Protein AF-A0A661S498-F1 (afdb_monomer_lite)

Sequence (88 aa):
GVIAIGPFGCMPNRISEAILNEAMNREAKLATDPENEQLRTTLANIEDLPFLAIESDGSPFPQLINAKLETFCLRAERLHQEMLAVRS

Secondary structure (DSSP, 8-state):
-EEEEEETT-HHHHHHHHHHHHH-BHHHHHHTSTT-HHHHHHTTT-SB--EEEEEE-SSPPPHHHHHHHHHHHHHHHHHHHHHHHTT-

Structure (mmCIF, N/CA/C/O backbone):
data_AF-A0A661S498-F1
#
_entry.id   AF-A0A661S498-F1
#
loop_
_atom_site.group_PDB
_atom_site.id
_atom_site.type_symbol
_atom_site.label_atom_id
_atom_site.label_alt_id
_atom_site.label_comp_id
_atom_site.label_asym_id
_atom_site.label_entity_id
_atom_site.label_seq_id
_atom_site.pdbx_PDB_ins_code
_atom_site.Cartn_x
_atom_site.Cartn_y
_atom_site.Cartn_z
_atom_site.occupancy
_atom_site.B_iso_or_equiv
_atom_site.auth_seq_id
_atom_site.auth_comp_id
_atom_site.auth_asym_id
_atom_site.auth_atom_id
_atom_site.pdbx_PDB_model_num
ATOM 1 N N . GLY A 1 1 ? -0.362 4.080 5.894 1.00 92.31 1 GLY A N 1
ATOM 2 C CA . GLY A 1 1 ? -0.130 3.301 4.662 1.00 92.31 1 GLY A CA 1
ATOM 3 C C . GLY A 1 1 ? 1.342 2.978 4.523 1.00 92.31 1 GLY A C 1
ATOM 4 O O . GLY A 1 1 ? 2.131 3.514 5.292 1.00 92.31 1 GLY A O 1
ATOM 5 N N . VAL A 1 2 ? 1.700 2.128 3.563 1.00 96.25 2 VAL A N 1
ATOM 6 C CA . VAL A 1 2 ? 3.088 1.729 3.269 1.00 96.25 2 VAL A CA 1
ATOM 7 C C . VAL A 1 2 ? 3.411 2.043 1.809 1.00 96.25 2 VAL A C 1
ATOM 9 O O . VAL A 1 2 ? 2.643 1.673 0.925 1.00 96.25 2 VAL A O 1
ATOM 12 N N . ILE A 1 3 ? 4.547 2.697 1.556 1.00 96.06 3 ILE A N 1
ATOM 13 C CA . ILE A 1 3 ? 5.098 2.855 0.205 1.00 96.06 3 ILE A CA 1
ATOM 14 C C . ILE A 1 3 ? 6.416 2.086 0.142 1.00 96.06 3 ILE A C 1
ATOM 16 O O . ILE A 1 3 ? 7.332 2.369 0.913 1.00 96.06 3 ILE A O 1
ATOM 20 N N . ALA A 1 4 ? 6.506 1.121 -0.768 1.00 94.56 4 ALA A N 1
ATOM 21 C CA . ALA A 1 4 ? 7.746 0.429 -1.094 1.00 94.56 4 ALA A CA 1
ATOM 22 C C 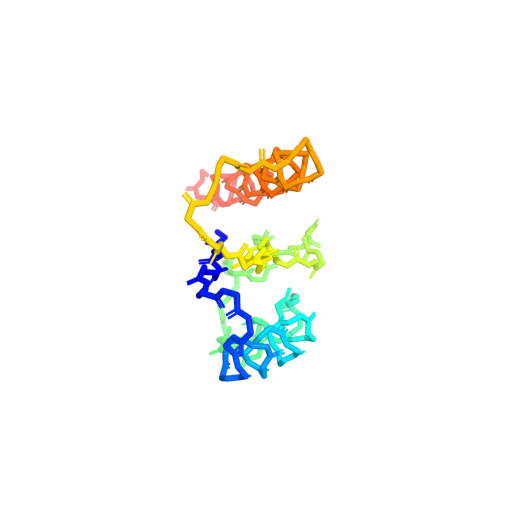. ALA A 1 4 ? 8.372 1.085 -2.330 1.00 94.56 4 ALA A C 1
ATOM 24 O O . ALA A 1 4 ? 7.734 1.161 -3.378 1.00 94.56 4 ALA A O 1
ATOM 25 N N . ILE A 1 5 ? 9.610 1.568 -2.210 1.00 92.94 5 ILE A N 1
ATOM 26 C CA . ILE A 1 5 ? 10.347 2.191 -3.315 1.00 92.94 5 ILE A CA 1
ATOM 27 C C . ILE A 1 5 ? 11.623 1.389 -3.544 1.00 92.94 5 ILE A C 1
ATOM 29 O O . ILE A 1 5 ? 12.461 1.288 -2.648 1.00 92.94 5 ILE A O 1
ATOM 33 N N . GLY A 1 6 ? 11.769 0.827 -4.741 1.00 92.44 6 GLY A N 1
ATOM 34 C CA . GLY A 1 6 ? 12.942 0.051 -5.138 1.00 92.44 6 GLY A CA 1
ATOM 35 C C . GLY A 1 6 ? 13.560 0.570 -6.434 1.00 92.44 6 GLY A C 1
ATOM 36 O O . GLY A 1 6 ? 12.883 1.254 -7.201 1.00 92.44 6 GLY A O 1
ATOM 37 N N . PRO A 1 7 ? 14.837 0.258 -6.714 1.00 92.56 7 PRO A N 1
ATOM 38 C CA . PRO A 1 7 ? 15.414 0.566 -8.011 1.00 92.56 7 PRO A CA 1
ATOM 39 C C . PRO A 1 7 ? 14.742 -0.271 -9.107 1.00 92.56 7 PRO A C 1
ATOM 41 O O . PRO A 1 7 ? 14.267 -1.384 -8.849 1.00 92.56 7 PRO A O 1
ATOM 44 N N . PHE A 1 8 ? 14.722 0.245 -10.334 1.00 89.00 8 PHE A N 1
ATOM 45 C CA . PHE A 1 8 ? 14.216 -0.491 -11.491 1.00 89.00 8 PHE A CA 1
ATOM 46 C C . PHE A 1 8 ? 14.895 -1.862 -11.630 1.00 89.00 8 PHE A C 1
ATOM 48 O O . PHE A 1 8 ? 16.115 -1.989 -11.506 1.00 89.00 8 PHE A O 1
ATOM 55 N N . GLY A 1 9 ? 14.098 -2.905 -11.877 1.00 87.00 9 GLY A N 1
ATOM 56 C CA . GLY A 1 9 ? 14.602 -4.273 -12.041 1.00 87.00 9 GLY A CA 1
ATOM 57 C C . GLY A 1 9 ? 15.022 -4.978 -10.741 1.00 87.00 9 GLY A C 1
ATOM 58 O O . GLY A 1 9 ? 15.607 -6.061 -10.796 1.00 87.00 9 GLY A O 1
ATOM 59 N N . CYS A 1 10 ? 14.717 -4.416 -9.567 1.00 91.81 10 CYS A N 1
ATOM 60 C CA . CYS A 1 10 ? 14.994 -5.055 -8.282 1.00 91.81 10 CYS A CA 1
ATOM 61 C C . CYS A 1 10 ? 14.045 -6.237 -8.020 1.00 91.81 10 CYS A C 1
ATOM 63 O O . CYS A 1 10 ? 12.949 -6.072 -7.482 1.00 91.81 10 CYS A O 1
ATOM 65 N N . MET A 1 11 ? 14.484 -7.454 -8.356 1.00 93.12 11 MET A N 1
ATOM 66 C CA . MET A 1 11 ? 13.725 -8.691 -8.109 1.00 93.12 11 MET A CA 1
ATOM 67 C C . MET A 1 11 ? 13.252 -8.856 -6.651 1.00 93.12 11 MET A C 1
ATOM 69 O O . MET A 1 11 ? 12.078 -9.173 -6.463 1.00 93.12 11 MET A O 1
ATOM 73 N N . PRO A 1 12 ? 14.074 -8.594 -5.611 1.00 92.12 12 PRO A N 1
ATOM 74 C CA . PRO A 1 12 ? 13.594 -8.620 -4.228 1.00 92.12 12 PRO A CA 1
ATOM 75 C C . PRO A 1 12 ? 12.416 -7.672 -3.966 1.00 92.12 12 PRO A C 1
ATOM 77 O O . PRO A 1 12 ? 11.486 -8.037 -3.253 1.00 92.12 12 PRO A O 1
ATOM 80 N N . ASN A 1 13 ? 12.414 -6.479 -4.570 1.00 91.00 13 ASN A N 1
ATOM 81 C CA . ASN A 1 13 ? 11.313 -5.528 -4.421 1.00 91.00 13 ASN A CA 1
ATOM 82 C C . ASN A 1 13 ? 10.029 -6.042 -5.085 1.00 91.00 13 ASN A C 1
ATOM 84 O O . ASN A 1 13 ? 8.962 -5.940 -4.491 1.00 91.00 13 ASN A O 1
ATOM 88 N N . ARG A 1 14 ? 10.137 -6.661 -6.268 1.00 93.19 14 ARG A N 1
ATOM 89 C CA . ARG A 1 14 ? 8.994 -7.275 -6.969 1.00 93.19 14 ARG A CA 1
ATOM 90 C C . ARG A 1 14 ? 8.378 -8.435 -6.193 1.00 93.19 14 ARG A C 1
ATOM 92 O O . ARG A 1 14 ? 7.162 -8.584 -6.180 1.00 93.19 14 ARG A O 1
ATOM 99 N N . ILE A 1 15 ? 9.205 -9.247 -5.534 1.00 94.38 15 ILE A N 1
ATOM 100 C CA . ILE A 1 15 ? 8.718 -10.329 -4.666 1.00 94.38 15 ILE A CA 1
ATOM 101 C C . ILE A 1 15 ? 7.963 -9.739 -3.470 1.00 94.38 15 ILE A C 1
ATOM 103 O O . ILE A 1 15 ? 6.846 -10.166 -3.185 1.00 94.38 15 ILE A O 1
ATOM 107 N N . SER A 1 16 ? 8.533 -8.729 -2.809 1.00 93.25 16 SER A N 1
ATOM 108 C CA . SER A 1 16 ? 7.856 -8.024 -1.715 1.00 93.25 16 SER A CA 1
ATOM 109 C C . SER A 1 16 ? 6.537 -7.397 -2.166 1.00 93.25 16 SER A C 1
ATOM 111 O O . SER A 1 16 ? 5.544 -7.510 -1.458 1.00 93.25 16 SER A O 1
ATOM 113 N N . GLU A 1 17 ? 6.499 -6.779 -3.349 1.00 95.00 17 GLU A N 1
ATOM 114 C CA . GLU A 1 17 ? 5.275 -6.239 -3.945 1.00 95.00 17 GLU A CA 1
ATOM 115 C C . GLU A 1 17 ? 4.214 -7.324 -4.153 1.00 95.00 17 GLU A C 1
ATOM 117 O O . GLU A 1 17 ? 3.074 -7.126 -3.746 1.00 95.00 17 GLU A O 1
ATOM 122 N N . ALA A 1 18 ? 4.571 -8.471 -4.740 1.00 94.88 18 ALA A N 1
ATOM 123 C CA . ALA A 1 18 ? 3.626 -9.560 -4.985 1.00 94.88 18 ALA A CA 1
ATOM 124 C C . ALA A 1 18 ? 3.004 -10.089 -3.682 1.00 94.88 18 ALA A C 1
ATOM 126 O O . ALA A 1 18 ? 1.790 -10.252 -3.607 1.00 94.88 18 ALA A O 1
ATOM 127 N N . ILE A 1 19 ? 3.825 -10.285 -2.645 1.00 95.88 19 ILE A N 1
ATOM 128 C CA . ILE A 1 19 ? 3.362 -10.750 -1.330 1.00 95.88 19 ILE A CA 1
ATOM 129 C C . ILE A 1 19 ? 2.479 -9.689 -0.660 1.00 95.88 19 ILE A C 1
ATOM 131 O O . ILE A 1 19 ? 1.404 -9.994 -0.147 1.00 95.88 19 ILE A O 1
ATOM 135 N N . LEU A 1 20 ? 2.922 -8.430 -0.645 1.00 95.31 20 LEU A N 1
ATOM 136 C CA . LEU A 1 20 ? 2.210 -7.359 0.051 1.00 95.31 20 LEU A CA 1
ATOM 137 C C . LEU A 1 20 ? 0.923 -6.947 -0.668 1.00 95.31 20 LEU A C 1
ATOM 139 O O . LEU A 1 20 ? -0.030 -6.575 0.007 1.00 95.31 20 LEU A O 1
ATOM 143 N N . ASN A 1 21 ? 0.846 -7.053 -1.995 1.00 93.69 21 ASN A N 1
ATOM 144 C CA . ASN A 1 21 ? -0.399 -6.812 -2.728 1.00 93.69 21 ASN A CA 1
ATOM 145 C C . ASN A 1 21 ? -1.511 -7.788 -2.317 1.00 93.69 21 ASN A C 1
ATOM 147 O O . ASN A 1 21 ? -2.673 -7.396 -2.304 1.00 93.69 21 ASN A O 1
ATOM 151 N N . GLU A 1 22 ? -1.168 -9.025 -1.956 1.00 94.88 22 GLU A N 1
ATOM 152 C CA . GLU A 1 22 ? -2.132 -10.002 -1.440 1.00 94.88 22 GLU A CA 1
ATOM 153 C C . GLU A 1 22 ? -2.413 -9.785 0.056 1.00 94.88 22 GLU A C 1
ATOM 155 O O . GLU A 1 22 ? -3.563 -9.819 0.489 1.00 94.88 22 GLU A O 1
ATOM 160 N N . ALA A 1 23 ? -1.376 -9.512 0.854 1.00 95.50 23 ALA A N 1
ATOM 161 C CA . ALA A 1 23 ? -1.477 -9.457 2.313 1.00 95.50 23 ALA A CA 1
ATOM 162 C C . ALA A 1 23 ? -1.959 -8.111 2.890 1.00 95.50 23 ALA A C 1
ATOM 164 O O . ALA A 1 23 ? -2.328 -8.046 4.062 1.00 95.50 23 ALA A O 1
ATOM 165 N N . MET A 1 24 ? -1.946 -7.012 2.129 1.00 96.56 24 MET A N 1
ATOM 166 C CA . MET A 1 24 ? -2.317 -5.675 2.625 1.00 96.56 24 MET A CA 1
ATOM 167 C C . MET A 1 24 ? -3.837 -5.453 2.636 1.00 96.56 24 MET A C 1
ATOM 169 O O . MET A 1 24 ? -4.338 -4.464 2.108 1.00 96.56 24 MET A O 1
ATOM 173 N N . ASN A 1 25 ? -4.569 -6.349 3.298 1.00 97.12 25 ASN A N 1
ATOM 174 C CA . ASN A 1 25 ? -6.023 -6.299 3.444 1.00 97.12 25 ASN A CA 1
ATOM 175 C C . ASN A 1 25 ? -6.464 -6.397 4.918 1.00 97.12 25 ASN A C 1
ATOM 177 O O . ASN A 1 25 ? -5.669 -6.680 5.823 1.00 97.12 25 ASN A O 1
ATOM 181 N N . ARG A 1 26 ? -7.750 -6.135 5.166 1.00 96.75 26 ARG A N 1
ATOM 182 C CA . ARG A 1 26 ? -8.373 -6.142 6.493 1.00 96.75 26 ARG A CA 1
ATOM 183 C C . ARG A 1 26 ? -8.191 -7.470 7.208 1.00 96.75 26 ARG A C 1
ATOM 185 O O . ARG A 1 26 ? -7.818 -7.472 8.375 1.00 96.75 26 ARG A O 1
ATOM 192 N N . GLU A 1 27 ? -8.495 -8.576 6.538 1.00 96.81 27 GLU A N 1
ATOM 193 C CA . GLU A 1 27 ? -8.466 -9.910 7.137 1.00 96.81 27 GLU A CA 1
ATOM 194 C C . GLU A 1 27 ? -7.061 -10.248 7.633 1.00 96.81 27 GLU A C 1
ATOM 196 O O . GLU A 1 27 ? -6.871 -10.533 8.816 1.00 96.81 27 GLU A O 1
ATOM 201 N N . ALA A 1 28 ? -6.068 -10.098 6.758 1.00 96.81 28 ALA A N 1
ATOM 202 C CA . ALA A 1 28 ? -4.670 -10.320 7.088 1.00 96.81 28 ALA A CA 1
ATOM 203 C C . ALA A 1 28 ? -4.201 -9.404 8.226 1.00 96.81 28 ALA A C 1
ATOM 205 O O . ALA A 1 28 ? -3.488 -9.846 9.128 1.00 96.81 28 ALA A O 1
ATOM 206 N N . LYS A 1 29 ? -4.635 -8.136 8.248 1.00 96.31 29 LYS A N 1
ATOM 207 C CA . LYS A 1 29 ? -4.270 -7.217 9.330 1.00 96.31 29 LYS A CA 1
ATOM 208 C C . LYS A 1 29 ? -4.899 -7.599 10.667 1.00 96.31 29 LYS A C 1
ATOM 210 O O . LYS A 1 29 ? -4.205 -7.553 11.682 1.00 96.31 29 LYS A O 1
ATOM 215 N N . LEU A 1 30 ? -6.173 -7.981 10.682 1.00 96.94 30 LEU A N 1
ATOM 216 C CA . LEU A 1 30 ? -6.863 -8.430 11.894 1.00 96.94 30 LEU A CA 1
ATOM 217 C C . LEU A 1 30 ? -6.278 -9.737 12.433 1.00 96.94 30 LEU A C 1
ATOM 219 O O . LEU A 1 30 ? -6.183 -9.899 13.645 1.00 96.94 30 LEU A O 1
ATOM 223 N N . ALA A 1 31 ? -5.801 -10.623 11.558 1.00 96.88 31 ALA A N 1
ATOM 224 C CA . ALA A 1 31 ? -5.120 -11.847 11.969 1.00 96.88 31 ALA A CA 1
ATOM 225 C C . ALA A 1 31 ? -3.814 -11.587 12.750 1.00 96.88 31 ALA A C 1
ATOM 227 O O . ALA A 1 31 ? -3.387 -12.450 13.513 1.00 96.88 31 ALA A O 1
ATOM 228 N N . THR A 1 32 ? -3.189 -10.407 12.603 1.00 96.06 32 THR A N 1
ATOM 229 C CA . THR A 1 32 ? -1.980 -10.046 13.375 1.00 96.06 32 THR A CA 1
ATOM 230 C C . THR A 1 32 ? -2.260 -9.682 14.832 1.00 96.06 32 THR A C 1
ATOM 232 O O . THR A 1 32 ? -1.340 -9.737 15.643 1.00 96.06 32 THR A O 1
ATOM 235 N N . ASP A 1 33 ? -3.496 -9.292 15.156 1.00 96.38 33 ASP A N 1
ATOM 236 C CA . ASP A 1 33 ? -3.901 -8.845 16.492 1.00 96.38 33 ASP A CA 1
ATOM 237 C C . ASP A 1 33 ? -5.421 -9.058 16.689 1.00 96.38 33 ASP A C 1
ATOM 239 O O . ASP A 1 33 ? -6.213 -8.112 16.604 1.00 96.38 33 ASP A O 1
ATOM 243 N N . PRO A 1 34 ? -5.864 -10.320 16.859 1.00 93.81 34 PRO A N 1
ATOM 244 C CA . PRO A 1 34 ? -7.279 -10.690 16.770 1.00 93.81 34 PRO A CA 1
ATOM 245 C C . PRO A 1 34 ? -8.136 -10.165 17.929 1.00 93.81 34 PRO A C 1
ATOM 247 O O . PRO A 1 34 ? -9.345 -9.993 17.763 1.00 93.81 34 PRO A O 1
ATOM 250 N N . GLU A 1 35 ? -7.531 -9.891 19.087 1.00 96.19 35 GLU A N 1
ATOM 251 C CA . GLU A 1 35 ? -8.226 -9.392 20.283 1.00 96.19 35 GLU A CA 1
ATOM 252 C C . GLU A 1 35 ? -8.367 -7.859 20.292 1.00 96.19 35 GLU A C 1
ATOM 254 O O . GLU A 1 35 ? -8.999 -7.283 21.176 1.00 96.19 35 GLU A O 1
ATOM 259 N N . ASN A 1 36 ? -7.822 -7.173 19.286 1.00 95.88 36 ASN A N 1
ATOM 260 C CA . ASN A 1 36 ? -7.834 -5.721 19.215 1.00 95.88 36 ASN A CA 1
ATOM 261 C C . ASN A 1 36 ? -9.159 -5.183 18.653 1.00 95.88 36 ASN A C 1
ATOM 263 O O . ASN A 1 36 ? -9.329 -4.959 17.450 1.00 95.88 36 ASN A O 1
ATOM 267 N N . GLU A 1 37 ? -10.120 -4.947 19.547 1.00 94.88 37 GLU A N 1
ATOM 268 C CA . GLU A 1 37 ? -11.438 -4.395 19.204 1.00 94.88 37 GLU A CA 1
ATOM 269 C C . GLU A 1 37 ? -11.361 -3.009 18.548 1.00 94.88 37 GLU A C 1
ATOM 271 O O . GLU A 1 37 ? -12.129 -2.708 17.627 1.00 94.88 37 GLU A O 1
ATOM 276 N N . GLN A 1 38 ? -10.392 -2.185 18.960 1.00 94.88 38 GLN A N 1
ATOM 277 C CA . GLN A 1 38 ? -10.147 -0.872 18.364 1.00 94.88 38 GLN A CA 1
ATOM 278 C C . GLN A 1 38 ? -9.763 -1.007 16.886 1.00 94.88 38 GLN A C 1
ATOM 280 O O . GLN A 1 38 ? -10.282 -0.283 16.032 1.00 94.88 38 GLN A O 1
ATOM 285 N N . LEU A 1 39 ? -8.875 -1.953 16.569 1.00 95.81 39 LEU A N 1
ATOM 286 C CA . LEU A 1 39 ? -8.451 -2.249 15.204 1.00 95.81 39 LEU A CA 1
ATOM 287 C C . LEU A 1 39 ? -9.615 -2.793 14.367 1.00 95.81 39 LEU A C 1
ATOM 289 O O . LEU A 1 39 ? -9.805 -2.348 13.236 1.00 95.81 39 LEU A O 1
ATOM 293 N N . ARG A 1 40 ? -10.430 -3.697 14.929 1.00 96.38 40 ARG A N 1
ATOM 294 C CA . ARG A 1 40 ? -11.643 -4.217 14.268 1.00 96.38 40 ARG A CA 1
ATOM 295 C C . ARG A 1 40 ? -12.619 -3.101 13.910 1.00 96.38 40 ARG A C 1
ATOM 297 O O . ARG A 1 40 ? -13.116 -3.079 12.788 1.00 96.38 40 ARG A O 1
ATOM 304 N N . THR A 1 41 ? -12.846 -2.166 14.829 1.00 96.19 41 THR A N 1
ATOM 305 C CA . THR A 1 41 ? -13.729 -1.014 14.600 1.00 96.19 41 THR A CA 1
ATOM 306 C C . THR A 1 41 ? -13.140 -0.061 13.561 1.00 96.19 41 THR A C 1
ATOM 308 O O . THR A 1 41 ? -13.825 0.311 12.615 1.00 96.19 41 THR A O 1
ATOM 311 N N . THR A 1 42 ? -11.848 0.261 13.672 1.00 96.62 42 THR A N 1
ATOM 312 C CA . THR A 1 42 ? -11.142 1.155 12.732 1.00 96.62 42 THR A CA 1
ATOM 313 C C . THR A 1 42 ? -11.188 0.636 11.294 1.00 96.62 42 THR A C 1
ATOM 315 O O . THR A 1 42 ? -11.288 1.410 10.348 1.00 96.62 42 THR A O 1
ATOM 318 N N . LEU A 1 43 ? -11.100 -0.683 11.110 1.00 96.75 43 LEU A N 1
ATOM 319 C CA . LEU A 1 43 ? -11.083 -1.303 9.787 1.00 96.75 43 LEU A CA 1
ATOM 320 C C . LEU A 1 43 ? -12.468 -1.754 9.302 1.00 96.75 43 LEU A C 1
ATOM 322 O O . LEU A 1 43 ? -12.559 -2.410 8.265 1.00 96.75 43 LEU A O 1
ATOM 326 N N . ALA A 1 44 ? 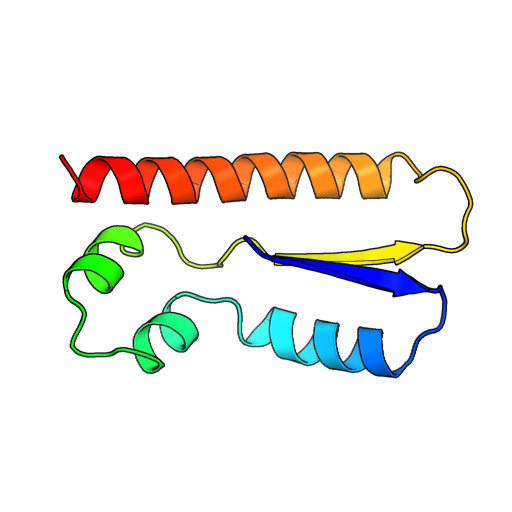-13.557 -1.421 10.003 1.00 95.50 44 ALA A N 1
ATOM 327 C CA . ALA A 1 44 ? -14.900 -1.877 9.641 1.00 95.50 44 ALA A CA 1
ATOM 328 C C . ALA A 1 44 ? -15.277 -1.508 8.193 1.00 95.50 44 ALA A C 1
ATOM 330 O O . ALA A 1 44 ? -15.827 -2.342 7.471 1.00 95.50 44 ALA A O 1
ATOM 331 N N . ASN A 1 45 ? -14.893 -0.301 7.760 1.00 94.12 45 ASN A N 1
ATOM 332 C CA . ASN A 1 45 ? -15.179 0.258 6.434 1.00 94.12 45 ASN A CA 1
ATOM 333 C C . ASN A 1 45 ? -13.954 0.301 5.499 1.00 94.12 45 ASN A C 1
ATOM 335 O O . ASN A 1 45 ? -13.978 1.006 4.484 1.00 94.12 45 ASN A O 1
ATOM 339 N N . ILE A 1 46 ? -12.877 -0.408 5.851 1.00 96.06 46 ILE A N 1
ATOM 340 C CA . ILE A 1 46 ? -11.627 -0.466 5.087 1.00 96.06 46 ILE A CA 1
ATOM 341 C C . ILE A 1 46 ? -11.357 -1.924 4.727 1.00 96.06 46 ILE A C 1
ATOM 343 O O . ILE A 1 46 ? -11.097 -2.739 5.606 1.00 96.06 46 ILE A O 1
ATOM 347 N N . GLU A 1 47 ? -11.409 -2.244 3.436 1.00 95.25 47 GLU A N 1
ATOM 348 C CA . GLU A 1 47 ? -11.107 -3.585 2.926 1.00 95.25 47 GLU A CA 1
ATOM 349 C C . GLU A 1 47 ? -9.612 -3.736 2.629 1.00 95.25 47 GLU A C 1
ATOM 351 O O . GLU A 1 47 ? -8.939 -4.546 3.260 1.00 95.25 47 GLU A O 1
ATOM 356 N N . ASP A 1 48 ? -9.068 -2.882 1.761 1.00 96.12 48 ASP A N 1
ATOM 357 C CA . ASP A 1 48 ? -7.647 -2.888 1.416 1.00 96.12 48 ASP A CA 1
ATOM 358 C C . ASP A 1 48 ? -6.883 -1.780 2.138 1.00 96.12 48 ASP A C 1
ATOM 360 O O . ASP A 1 48 ? -7.194 -0.585 2.013 1.00 96.12 48 ASP A O 1
ATOM 364 N N . LEU A 1 49 ? -5.798 -2.155 2.811 1.00 97.62 49 LEU A N 1
ATOM 365 C CA . LEU A 1 49 ? -4.899 -1.198 3.434 1.00 97.62 49 LEU A CA 1
ATOM 366 C C . LEU A 1 49 ? -4.127 -0.402 2.367 1.00 97.62 49 LEU A C 1
ATOM 368 O O . LEU A 1 49 ? -3.759 -0.945 1.324 1.00 97.62 49 LEU A O 1
ATOM 372 N N . PRO A 1 50 ? -3.834 0.890 2.607 1.00 97.56 50 PRO A N 1
ATOM 373 C CA . PRO A 1 50 ? -3.071 1.694 1.662 1.00 97.56 50 PRO A CA 1
ATOM 374 C C . PRO A 1 50 ? -1.648 1.142 1.515 1.00 97.56 50 PRO A C 1
ATOM 376 O O . PRO A 1 50 ? -0.823 1.273 2.428 1.00 97.56 50 PRO A O 1
ATOM 379 N N . PHE A 1 51 ? -1.375 0.558 0.351 1.00 97.56 51 PHE A N 1
ATOM 380 C CA . PHE A 1 51 ? -0.076 0.062 -0.083 1.00 97.56 51 PHE A CA 1
ATOM 381 C C . PHE A 1 51 ? 0.210 0.540 -1.508 1.00 97.56 51 PHE A C 1
ATOM 383 O O . PHE A 1 51 ? -0.696 0.596 -2.340 1.00 97.56 51 PHE A O 1
ATOM 390 N N . LEU A 1 52 ? 1.459 0.914 -1.773 1.00 96.81 52 LEU A N 1
ATOM 391 C CA . LEU A 1 52 ? 1.928 1.294 -3.100 1.00 96.81 52 LEU A CA 1
ATOM 392 C C . LEU A 1 52 ? 3.381 0.851 -3.280 1.00 96.81 52 LEU A C 1
ATOM 394 O O . LEU A 1 52 ? 4.249 1.245 -2.505 1.00 96.81 52 LEU A O 1
ATOM 398 N N . ALA A 1 53 ? 3.650 0.072 -4.323 1.00 95.31 53 ALA A N 1
ATOM 399 C CA . ALA A 1 53 ? 5.000 -0.246 -4.767 1.00 95.31 53 ALA A CA 1
ATOM 400 C C . ALA A 1 53 ? 5.374 0.613 -5.985 1.00 95.31 53 ALA A C 1
ATOM 402 O O . ALA A 1 53 ? 4.582 0.771 -6.919 1.00 95.31 53 ALA A O 1
ATOM 403 N N . ILE A 1 54 ? 6.572 1.196 -5.959 1.00 94.06 54 ILE A N 1
ATOM 404 C CA . ILE A 1 54 ? 7.122 2.030 -7.030 1.00 94.06 54 ILE A CA 1
ATOM 405 C C . ILE A 1 54 ? 8.540 1.559 -7.341 1.00 94.06 54 ILE A C 1
ATOM 407 O O . ILE A 1 54 ? 9.373 1.405 -6.445 1.00 94.06 54 ILE A O 1
ATOM 411 N N . GLU A 1 55 ? 8.827 1.383 -8.626 1.00 92.75 55 GLU A N 1
ATOM 412 C CA . GLU A 1 55 ? 10.197 1.289 -9.121 1.00 92.75 55 GLU A CA 1
ATOM 413 C C . GLU A 1 55 ? 10.684 2.678 -9.548 1.00 92.75 55 GLU A C 1
ATOM 415 O O . GLU A 1 55 ? 9.956 3.429 -10.198 1.00 92.75 55 GLU A O 1
ATOM 420 N N . SER A 1 56 ? 11.916 3.020 -9.181 1.00 91.06 56 SER A N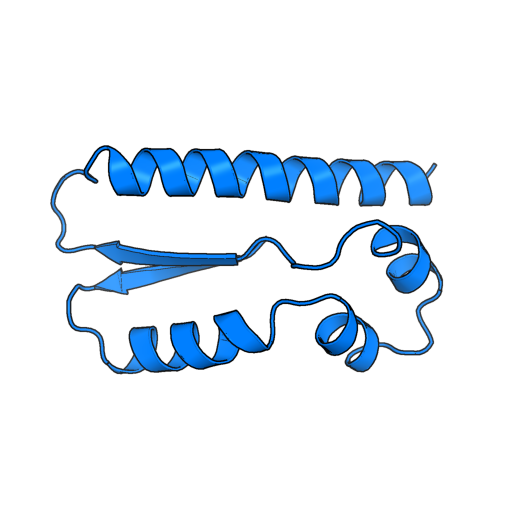 1
ATOM 421 C CA . SER A 1 56 ? 12.588 4.251 -9.592 1.00 91.06 56 SER A CA 1
ATOM 422 C C . SER A 1 56 ? 13.864 3.927 -10.359 1.00 91.06 56 SER A C 1
ATOM 424 O O . SER A 1 56 ? 14.681 3.120 -9.919 1.00 91.06 56 SER A O 1
ATOM 426 N N . ASP A 1 57 ? 14.050 4.565 -11.508 1.00 91.00 57 ASP A N 1
ATOM 427 C CA . ASP A 1 57 ? 15.277 4.520 -12.311 1.00 91.00 57 ASP A CA 1
ATOM 428 C C . ASP A 1 57 ? 16.132 5.793 -12.141 1.00 91.00 57 ASP A C 1
ATOM 430 O O . ASP A 1 57 ? 17.132 5.975 -12.832 1.00 91.00 57 ASP A O 1
ATOM 434 N N . GLY A 1 58 ? 15.751 6.673 -11.205 1.00 89.19 58 GLY A N 1
ATOM 435 C CA . GLY A 1 58 ? 16.401 7.961 -10.954 1.00 89.19 58 GLY A CA 1
ATOM 436 C C . GLY A 1 58 ? 15.901 9.111 -11.835 1.00 89.19 58 GLY A C 1
ATOM 437 O O . GLY A 1 58 ? 16.309 10.252 -11.618 1.00 89.19 58 GLY A O 1
ATOM 438 N N . SER A 1 59 ? 15.008 8.847 -12.792 1.00 93.06 59 SER A N 1
ATOM 439 C CA . SER A 1 59 ? 14.347 9.887 -13.582 1.00 93.06 59 SER A CA 1
ATOM 440 C C . SER A 1 59 ? 13.093 10.441 -12.874 1.00 93.06 59 SER A C 1
ATOM 442 O O . SER A 1 59 ? 12.570 9.815 -11.945 1.00 93.06 59 SER A O 1
ATOM 444 N N . PRO A 1 60 ? 12.594 11.634 -13.261 1.00 94.38 60 PRO A N 1
ATOM 445 C CA . PRO A 1 60 ? 11.325 12.148 -12.752 1.00 94.38 60 PRO A CA 1
ATOM 446 C C . PRO A 1 60 ? 10.165 11.185 -13.024 1.00 94.38 60 PRO A C 1
ATOM 448 O O . PRO A 1 60 ? 10.009 10.679 -14.135 1.00 94.38 60 PRO A O 1
ATOM 451 N N . PHE A 1 61 ? 9.309 10.976 -12.023 1.00 94.12 61 PHE A N 1
ATOM 452 C CA . PHE A 1 61 ? 8.196 10.045 -12.150 1.00 94.12 61 PHE A CA 1
ATOM 453 C C . PHE A 1 61 ? 7.186 10.470 -13.228 1.00 94.12 61 PHE A C 1
ATOM 455 O O . PHE A 1 61 ? 6.775 11.636 -13.273 1.00 94.12 61 PHE A O 1
ATOM 462 N N . PRO A 1 62 ? 6.724 9.525 -14.070 1.00 94.00 62 PRO A N 1
ATOM 463 C CA . PRO A 1 62 ? 5.705 9.809 -15.067 1.00 94.00 62 PRO A CA 1
ATOM 464 C C . PRO A 1 62 ? 4.359 10.105 -14.395 1.00 94.00 62 PRO A C 1
ATOM 466 O O . PRO A 1 62 ? 4.104 9.705 -13.256 1.00 94.00 62 PRO A O 1
ATOM 469 N N . GLN A 1 63 ? 3.447 10.737 -15.139 1.00 96.00 63 GLN A N 1
ATOM 470 C CA . GLN A 1 63 ? 2.105 11.097 -14.655 1.00 96.00 63 GLN A CA 1
ATOM 471 C C . GLN A 1 63 ? 1.346 9.916 -14.032 1.00 96.00 63 GLN A C 1
ATOM 473 O O . GLN A 1 63 ? 0.646 10.095 -13.042 1.00 96.00 63 GLN A O 1
ATOM 478 N N . LEU A 1 64 ? 1.535 8.700 -14.554 1.00 95.75 64 LEU A N 1
ATOM 479 C CA . LEU A 1 64 ? 0.924 7.494 -13.998 1.00 95.75 64 LEU A CA 1
ATOM 480 C C . LEU A 1 64 ? 1.349 7.228 -12.545 1.00 95.75 64 LEU A C 1
ATOM 482 O O . LEU A 1 64 ? 0.514 6.863 -11.722 1.00 95.75 64 LEU A O 1
ATOM 486 N N . ILE A 1 65 ? 2.633 7.398 -12.218 1.00 95.31 65 ILE A N 1
ATOM 487 C CA . ILE A 1 65 ? 3.128 7.194 -10.850 1.00 95.31 65 ILE A CA 1
ATOM 488 C C . ILE A 1 65 ? 2.624 8.312 -9.933 1.00 95.31 65 ILE A C 1
ATOM 490 O O . ILE A 1 65 ? 2.213 8.023 -8.812 1.00 95.31 65 ILE A O 1
ATOM 494 N N . ASN A 1 66 ? 2.551 9.553 -10.423 1.00 96.00 66 ASN A N 1
ATOM 495 C CA . ASN A 1 66 ? 1.948 10.656 -9.668 1.00 96.00 66 ASN A CA 1
ATOM 496 C C . ASN A 1 66 ? 0.466 10.390 -9.356 1.00 96.00 66 ASN A C 1
ATOM 498 O O . ASN A 1 66 ? 0.060 10.499 -8.204 1.00 96.00 66 ASN A O 1
ATOM 502 N N . ALA A 1 67 ? -0.320 9.915 -10.326 1.00 97.81 67 ALA A N 1
ATOM 503 C CA . ALA A 1 67 ? -1.720 9.543 -10.101 1.00 97.81 67 ALA A CA 1
ATOM 504 C C . ALA A 1 67 ? -1.874 8.384 -9.093 1.00 97.81 67 ALA A C 1
ATOM 506 O O . ALA A 1 67 ? -2.791 8.378 -8.265 1.00 97.81 67 ALA A O 1
ATOM 507 N N . LYS A 1 68 ? -0.960 7.399 -9.118 1.00 97.00 68 LYS A N 1
ATOM 508 C CA . LYS A 1 68 ? -0.917 6.329 -8.106 1.00 97.00 68 LYS A CA 1
ATOM 509 C C . LYS A 1 68 ? -0.595 6.873 -6.711 1.00 97.00 68 LYS A C 1
ATOM 511 O O . LYS A 1 68 ? -1.213 6.430 -5.745 1.00 97.00 68 LYS A O 1
ATOM 516 N N . LEU A 1 69 ? 0.329 7.830 -6.599 1.00 97.38 69 LEU A N 1
ATOM 517 C CA . LEU A 1 69 ? 0.659 8.508 -5.341 1.00 97.38 69 LEU A CA 1
ATOM 518 C C . LEU A 1 69 ? -0.535 9.301 -4.797 1.00 97.38 69 LEU A C 1
ATOM 520 O O . LEU A 1 69 ? -0.863 9.167 -3.623 1.00 97.38 69 LEU A O 1
ATOM 524 N N . GLU A 1 70 ? -1.232 10.058 -5.644 1.00 98.12 70 GLU A N 1
ATOM 525 C CA . GLU A 1 70 ? -2.453 10.780 -5.263 1.00 98.12 70 GLU A CA 1
ATOM 526 C C . GLU A 1 70 ? -3.534 9.820 -4.751 1.00 98.12 70 GLU A C 1
ATOM 528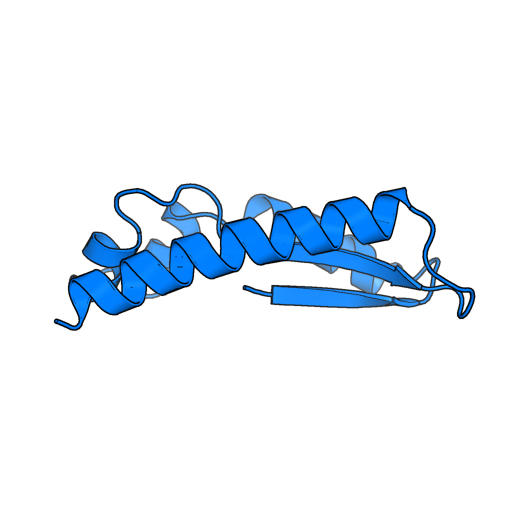 O O . GLU A 1 70 ? -4.093 10.014 -3.671 1.00 98.12 70 GLU A O 1
ATOM 533 N N . THR A 1 71 ? -3.764 8.720 -5.474 1.00 97.56 71 THR A N 1
ATOM 534 C CA . THR A 1 71 ? -4.706 7.670 -5.058 1.00 97.56 71 THR A CA 1
ATOM 535 C C . THR A 1 71 ? -4.300 7.050 -3.718 1.00 97.56 71 THR A C 1
ATOM 537 O O . THR A 1 71 ? -5.148 6.826 -2.852 1.00 97.56 71 THR A O 1
ATOM 540 N N . PHE A 1 72 ? -3.006 6.784 -3.515 1.00 97.94 72 PHE A N 1
ATOM 541 C CA . PHE A 1 72 ? -2.490 6.288 -2.241 1.00 97.94 72 PHE A CA 1
ATOM 542 C C . PHE A 1 72 ? -2.757 7.278 -1.105 1.00 97.94 72 PHE A C 1
ATOM 544 O O . PHE A 1 72 ? -3.233 6.860 -0.049 1.00 97.94 72 PHE A O 1
ATOM 551 N N . CYS A 1 73 ? -2.501 8.571 -1.318 1.00 98.19 73 CYS A N 1
ATOM 552 C CA . CYS A 1 73 ? -2.751 9.615 -0.327 1.00 98.19 73 CYS A CA 1
ATOM 553 C C . CYS A 1 73 ? -4.231 9.679 0.063 1.00 98.19 73 CYS A C 1
ATOM 555 O 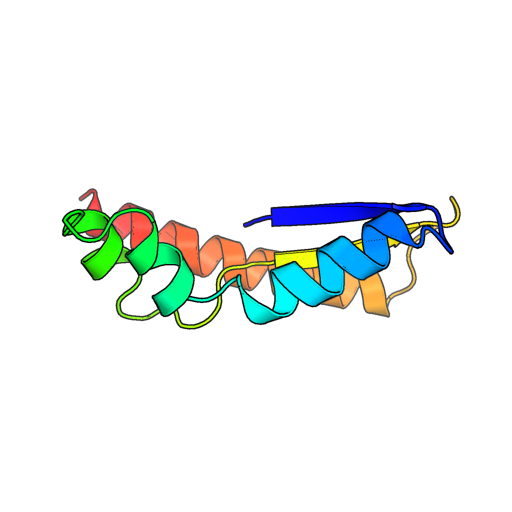O . CYS A 1 73 ? -4.526 9.655 1.253 1.00 98.19 73 CYS A 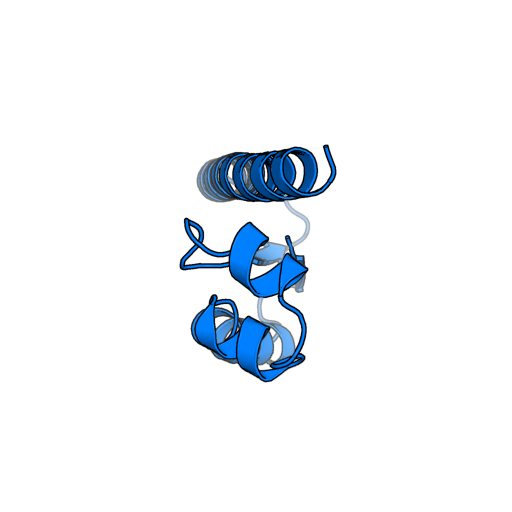O 1
ATOM 557 N N . LEU A 1 74 ? -5.155 9.643 -0.903 1.00 97.75 74 LEU A N 1
ATOM 558 C CA . LEU A 1 74 ? -6.599 9.623 -0.627 1.00 97.75 74 LEU A CA 1
ATOM 559 C C . LEU A 1 74 ? -7.014 8.402 0.209 1.00 97.75 74 LEU A C 1
ATOM 561 O O . LEU A 1 74 ? -7.779 8.513 1.168 1.00 97.75 74 LEU A O 1
ATOM 565 N N . ARG A 1 75 ? -6.480 7.219 -0.117 1.00 97.25 75 ARG A N 1
ATOM 566 C CA . ARG A 1 75 ? -6.739 5.993 0.657 1.00 97.25 75 ARG A CA 1
ATOM 567 C C . ARG A 1 75 ? -6.145 6.071 2.066 1.00 97.25 75 ARG A C 1
ATOM 569 O O . ARG A 1 75 ? -6.777 5.628 3.024 1.00 97.25 75 ARG A O 1
ATOM 576 N N . ALA A 1 76 ? -4.937 6.615 2.200 1.00 98.00 76 ALA A N 1
ATOM 577 C CA . ALA A 1 76 ? -4.263 6.792 3.481 1.00 98.00 76 ALA A CA 1
ATOM 578 C C . ALA A 1 76 ? -4.975 7.811 4.375 1.00 98.00 76 ALA A C 1
ATOM 580 O O . ALA A 1 76 ? -5.117 7.563 5.571 1.00 98.00 76 ALA A O 1
ATOM 581 N N . GLU A 1 77 ? -5.462 8.904 3.795 1.00 97.75 77 GLU A N 1
ATOM 582 C CA . GLU A 1 77 ? -6.266 9.903 4.485 1.00 97.75 77 GLU A CA 1
ATOM 583 C C . GLU A 1 77 ? -7.575 9.298 4.988 1.00 97.75 77 GLU A C 1
ATOM 585 O O . GLU A 1 77 ? -7.879 9.428 6.169 1.00 97.75 77 GLU A O 1
ATOM 590 N N . ARG A 1 78 ? -8.300 8.544 4.150 1.00 96.94 78 ARG A N 1
ATOM 591 C CA . ARG A 1 78 ? -9.523 7.851 4.578 1.00 96.94 78 ARG A CA 1
ATOM 592 C C . ARG A 1 78 ? -9.276 6.938 5.781 1.00 96.94 78 ARG A C 1
ATOM 594 O O . ARG A 1 78 ? -10.008 7.018 6.759 1.00 96.94 78 ARG A O 1
ATOM 601 N N . LEU A 1 79 ? -8.226 6.112 5.738 1.00 97.25 79 LEU A N 1
ATOM 602 C CA . LEU A 1 79 ? -7.856 5.265 6.878 1.00 97.25 79 LEU A CA 1
ATOM 603 C C . LEU A 1 79 ? -7.536 6.105 8.126 1.00 97.25 79 LEU A C 1
ATOM 605 O O . LEU A 1 79 ? -7.931 5.740 9.229 1.00 97.25 79 LEU A O 1
ATOM 609 N N . HIS A 1 80 ? -6.834 7.228 7.966 1.00 97.31 80 HIS A N 1
ATOM 610 C CA . HIS A 1 80 ? -6.529 8.123 9.078 1.00 97.31 80 HIS A CA 1
ATOM 611 C C . HIS A 1 80 ? -7.793 8.725 9.710 1.00 97.31 80 HIS A C 1
ATOM 613 O O . HIS A 1 80 ? -7.866 8.803 10.934 1.00 97.31 80 HIS A O 1
ATOM 619 N N . GLN A 1 81 ? -8.795 9.092 8.907 1.00 96.88 81 GLN A N 1
ATOM 620 C CA . GLN A 1 81 ? -10.069 9.601 9.422 1.00 96.88 81 GLN A CA 1
ATOM 621 C C . GLN A 1 81 ? -10.817 8.547 10.245 1.00 96.88 81 GLN A C 1
ATOM 623 O O . GLN A 1 81 ? -11.275 8.864 11.341 1.00 96.88 81 GLN A O 1
ATOM 628 N N . GLU A 1 82 ? -10.861 7.287 9.795 1.00 96.25 82 GLU A N 1
ATOM 629 C CA . GLU A 1 82 ? -11.418 6.193 10.609 1.00 96.25 82 GLU A CA 1
ATOM 630 C C . GLU A 1 82 ? -10.642 6.056 11.931 1.00 96.25 82 GLU A C 1
ATOM 632 O O . GLU A 1 82 ? -11.240 5.996 13.000 1.00 96.25 82 GLU A O 1
ATOM 637 N N . MET A 1 83 ? -9.303 6.107 11.901 1.00 95.69 83 MET A N 1
ATOM 638 C CA . MET A 1 83 ? -8.487 6.050 13.124 1.00 95.69 83 MET A CA 1
ATOM 639 C C . MET A 1 83 ? -8.784 7.195 14.102 1.00 95.69 83 MET A C 1
ATOM 641 O O . MET A 1 83 ? -8.704 6.989 15.312 1.00 95.69 83 MET A O 1
ATOM 645 N N . LEU A 1 84 ? -9.073 8.403 13.609 1.00 96.62 84 LEU A N 1
ATOM 646 C CA . LEU A 1 84 ? -9.454 9.535 14.455 1.00 96.62 84 LEU A CA 1
ATOM 647 C C . LEU A 1 84 ? -10.855 9.344 15.044 1.00 96.62 84 LEU A C 1
ATOM 649 O O . LEU A 1 84 ? -11.026 9.568 16.239 1.00 96.62 84 LEU A O 1
ATOM 653 N N . ALA A 1 85 ? -11.814 8.876 14.242 1.00 94.62 85 ALA A N 1
ATOM 654 C CA . ALA A 1 85 ? -13.199 8.670 14.659 1.00 94.62 85 ALA A CA 1
ATOM 655 C C . ALA A 1 85 ? -13.360 7.609 15.760 1.00 94.62 85 ALA A C 1
ATOM 657 O O . ALA A 1 85 ? -14.252 7.731 16.590 1.00 94.62 85 ALA A O 1
ATOM 658 N N . VAL A 1 86 ? -12.502 6.582 15.804 1.00 93.12 86 VAL A N 1
ATOM 659 C CA . VAL A 1 86 ? -12.543 5.579 16.889 1.00 93.12 86 VAL A CA 1
ATOM 660 C C . VAL A 1 86 ? -11.758 6.041 18.131 1.00 93.12 86 VAL A C 1
ATOM 662 O O . VAL A 1 86 ? -11.869 5.442 19.195 1.00 93.12 86 VAL A O 1
ATOM 665 N N . ARG A 1 87 ? -10.911 7.076 18.030 1.00 85.25 87 ARG A N 1
ATOM 666 C CA . ARG A 1 87 ? -10.157 7.620 19.181 1.00 85.25 87 ARG A CA 1
ATOM 667 C C . ARG A 1 87 ? -10.924 8.689 19.964 1.00 85.25 87 ARG A C 1
ATOM 669 O O . ARG A 1 87 ? -10.527 8.962 21.097 1.00 85.25 87 ARG A O 1
ATOM 676 N N . SER A 1 88 ? -11.921 9.324 19.346 1.00 62.72 88 SER A N 1
ATOM 677 C CA . SER A 1 88 ? -12.815 10.323 19.955 1.00 62.72 88 SER A CA 1
ATOM 678 C C . SER A 1 88 ? -13.948 9.673 20.733 1.00 62.72 88 SER A C 1
ATOM 680 O O . SER A 1 88 ? -14.253 10.183 21.830 1.00 62.72 88 SER A O 1
#

pLDDT: mean 94.74, std 4.21, range [62.72, 98.19]

Radius of gyration: 14.96 Å; chains: 1; bounding box: 32×24×35 Å

Foldseek 3Di:
DDEAEEAPPPPVLVVVVVVCVVQQFLVNVCVVPVPPPLSCQLCVPPGGHLYYYDHDNPDPDDPVVVVSVVVSVVRNVSSVVSNVVSVD